Protein AF-A0A7X7BZB6-F1 (afdb_monomer_lite)

Secondary structure (DSSP, 8-state):
-PPPP--HHHHHHHHHHHHHHHT-S-EEEEEEEEEEEEETTEEEEEEEEE-TTSS-EEEEEEEEE-HHHHHHHHHHHHHHHSS---TT-EEEEEEEEEEETTTEEEEEEEEE-TTGGG-

Radius of gyration: 16.62 Å; chains: 1; bounding box: 35×35×52 Å

Sequence (119 aa):
MPDQQLSLSEYLETVQEIVKIAFGDPVWVKAEIRSLNTKSGHCYLELAEKEEGTDKVIASCKGTIWKSTAAKLLYKFQNESGMELSKDLNVLIKVKASFSPQYGFSVNIEDIDSSFTLG

Structure (mmCIF, N/CA/C/O backbone):
data_AF-A0A7X7BZB6-F1
#
_entry.id   AF-A0A7X7BZB6-F1
#
loop_
_atom_site.group_PDB
_atom_site.id
_atom_site.type_symbol
_atom_site.label_atom_id
_atom_site.label_alt_id
_atom_site.label_comp_id
_atom_site.label_asym_id
_atom_site.label_entity_id
_atom_site.label_seq_id
_atom_site.pdbx_PDB_ins_code
_atom_site.Cartn_x
_atom_site.Cartn_y
_atom_site.Cartn_z
_atom_site.occupancy
_atom_site.B_iso_or_equiv
_atom_site.auth_seq_id
_atom_site.auth_comp_id
_atom_site.auth_asym_id
_atom_site.auth_atom_id
_atom_site.pdbx_PDB_model_num
ATOM 1 N N . MET A 1 1 ? 14.436 -15.522 -35.146 1.00 57.75 1 MET A N 1
ATOM 2 C CA . MET A 1 1 ? 14.440 -14.235 -34.423 1.00 57.75 1 MET A CA 1
ATOM 3 C C . MET A 1 1 ? 15.536 -14.360 -33.379 1.00 57.75 1 MET A C 1
ATOM 5 O O . MET A 1 1 ? 15.490 -15.362 -32.678 1.00 57.75 1 MET A O 1
ATOM 9 N N . PRO A 1 2 ? 16.563 -13.497 -33.337 1.00 65.94 2 PRO A N 1
ATOM 10 C CA . PRO A 1 2 ? 17.486 -13.502 -32.203 1.00 65.94 2 PRO A CA 1
ATOM 11 C C . PRO A 1 2 ? 16.696 -13.224 -30.917 1.00 65.94 2 PRO A C 1
ATOM 13 O O . PRO A 1 2 ? 15.715 -12.478 -30.965 1.00 65.94 2 PRO A O 1
ATOM 16 N N . ASP A 1 3 ? 17.094 -13.837 -29.803 1.00 82.12 3 ASP A N 1
ATOM 17 C CA . ASP A 1 3 ? 16.468 -13.580 -28.506 1.00 82.12 3 ASP A CA 1
ATOM 18 C C . ASP A 1 3 ? 16.570 -12.086 -28.188 1.00 82.12 3 ASP A C 1
ATOM 20 O O . ASP A 1 3 ? 17.656 -11.498 -28.211 1.00 82.12 3 ASP A O 1
ATOM 24 N N . GLN A 1 4 ? 15.423 -11.454 -27.948 1.00 86.62 4 GLN A N 1
ATOM 25 C CA . GLN A 1 4 ? 15.361 -10.036 -27.629 1.00 86.62 4 GLN A CA 1
ATOM 26 C C . GLN A 1 4 ? 16.046 -9.792 -26.280 1.00 86.62 4 GLN A C 1
ATOM 28 O O . GLN A 1 4 ? 15.660 -10.370 -25.266 1.00 86.62 4 GLN A O 1
ATOM 33 N N . GLN A 1 5 ? 17.057 -8.924 -26.270 1.00 94.06 5 GLN A N 1
ATOM 34 C CA . GLN A 1 5 ? 17.736 -8.486 -25.053 1.00 94.06 5 GLN A CA 1
ATOM 35 C C . GLN A 1 5 ? 17.181 -7.124 -24.634 1.00 94.06 5 GLN A C 1
ATOM 37 O O . GLN A 1 5 ? 17.133 -6.205 -25.448 1.00 94.06 5 GLN A O 1
ATOM 42 N N . LEU A 1 6 ? 16.764 -7.012 -23.374 1.00 95.44 6 LEU A N 1
ATOM 43 C CA . LEU A 1 6 ? 16.294 -5.774 -22.753 1.00 95.44 6 LEU A CA 1
ATOM 44 C C . LEU A 1 6 ? 17.181 -5.450 -21.550 1.00 95.44 6 LEU A C 1
ATOM 46 O O . LEU A 1 6 ? 17.619 -6.348 -20.826 1.00 95.44 6 LEU A O 1
ATOM 50 N N . SER A 1 7 ? 17.408 -4.167 -21.303 1.00 97.19 7 SER A N 1
ATOM 51 C CA . SER A 1 7 ? 17.871 -3.695 -20.002 1.00 97.19 7 SER A CA 1
ATOM 52 C C . SER A 1 7 ? 16.802 -3.942 -18.930 1.00 97.19 7 SER A C 1
ATOM 54 O O . SER A 1 7 ? 15.606 -4.055 -19.214 1.00 97.19 7 SER A O 1
ATOM 56 N N . LEU A 1 8 ? 17.225 -3.994 -17.663 1.00 97.56 8 LEU A N 1
ATOM 57 C CA . LEU A 1 8 ? 16.296 -4.159 -16.542 1.00 97.56 8 LEU A CA 1
ATOM 58 C C . LEU A 1 8 ? 15.256 -3.028 -16.495 1.00 97.56 8 LEU A C 1
ATOM 60 O O . LEU A 1 8 ? 14.092 -3.291 -16.210 1.00 97.56 8 LEU A O 1
ATOM 64 N N . SER A 1 9 ? 15.655 -1.790 -16.798 1.00 98.25 9 SER A N 1
ATOM 65 C CA . SER A 1 9 ? 14.742 -0.644 -16.843 1.00 98.25 9 SER A CA 1
ATOM 66 C C . SER A 1 9 ? 13.672 -0.811 -17.914 1.00 98.25 9 SER A C 1
ATOM 68 O O . SER A 1 9 ? 12.503 -0.660 -17.588 1.00 98.25 9 SER A O 1
ATOM 70 N N . GLU A 1 10 ? 14.032 -1.218 -19.134 1.00 97.75 10 GLU A N 1
ATOM 71 C CA . GLU A 1 10 ? 13.057 -1.423 -20.219 1.00 97.75 10 GLU A CA 1
ATOM 72 C C . GLU A 1 10 ? 12.038 -2.515 -19.862 1.00 97.75 10 GLU A C 1
ATOM 74 O O . GLU A 1 10 ? 10.831 -2.362 -20.074 1.00 97.75 10 GLU A O 1
ATOM 79 N N . TYR A 1 11 ? 12.506 -3.614 -19.259 1.00 97.62 11 TYR A N 1
ATOM 80 C CA . TYR A 1 11 ? 11.616 -4.680 -18.806 1.00 97.62 11 TYR A CA 1
ATOM 81 C C . TYR A 1 11 ? 10.667 -4.197 -17.697 1.00 97.62 11 TYR A C 1
ATOM 83 O O . TYR A 1 11 ? 9.464 -4.448 -17.747 1.00 97.62 11 TYR A O 1
ATOM 91 N N . LEU A 1 12 ? 11.180 -3.474 -16.698 1.00 98.25 12 LEU A N 1
ATOM 92 C CA . LEU A 1 12 ? 10.377 -2.997 -15.570 1.00 98.25 12 LEU A CA 1
ATOM 93 C C . LEU A 1 12 ? 9.445 -1.830 -15.927 1.00 98.25 12 LEU A C 1
ATOM 95 O O . LEU A 1 12 ? 8.367 -1.728 -15.343 1.00 98.25 12 LEU A O 1
ATOM 99 N N . GLU A 1 13 ? 9.814 -0.981 -16.884 1.00 98.19 13 GLU A N 1
ATOM 100 C CA . GLU A 1 13 ? 8.931 0.036 -17.468 1.00 98.19 13 GLU A CA 1
ATOM 101 C C . GLU A 1 13 ? 7.748 -0.627 -18.179 1.00 98.19 13 GLU A C 1
ATOM 103 O O . GLU A 1 13 ? 6.601 -0.235 -17.964 1.00 98.19 13 GLU A O 1
ATOM 108 N N . THR A 1 14 ? 7.993 -1.721 -18.907 1.00 97.62 14 THR A N 1
ATOM 109 C CA . THR A 1 14 ? 6.917 -2.518 -19.517 1.00 97.62 14 THR A CA 1
ATOM 110 C C . THR A 1 14 ? 5.971 -3.090 -18.452 1.00 97.62 14 THR A C 1
ATOM 112 O O . THR A 1 14 ? 4.748 -3.005 -18.584 1.00 97.62 14 THR A O 1
ATOM 115 N N . VAL A 1 15 ? 6.506 -3.628 -17.347 1.00 98.00 15 VAL A N 1
ATOM 116 C CA . VAL A 1 15 ? 5.684 -4.101 -16.214 1.00 98.00 15 VAL A CA 1
ATOM 117 C C . VAL A 1 15 ? 4.864 -2.957 -15.614 1.00 98.00 15 VAL A C 1
ATOM 119 O O . VAL A 1 15 ? 3.677 -3.131 -15.329 1.00 98.00 15 VAL A O 1
ATOM 122 N N . GLN A 1 16 ? 5.465 -1.777 -15.445 1.00 98.06 16 GLN A N 1
ATOM 123 C CA . GLN A 1 16 ? 4.780 -0.598 -14.926 1.00 98.06 16 GLN A CA 1
ATOM 124 C C . GLN A 1 16 ? 3.591 -0.185 -15.801 1.00 98.06 16 GLN A C 1
ATOM 126 O O . GLN A 1 16 ? 2.512 0.101 -15.272 1.00 98.06 16 GLN A O 1
ATOM 131 N N . GLU A 1 17 ? 3.770 -0.159 -17.121 1.00 97.69 17 GLU A N 1
ATOM 132 C CA . GLU A 1 17 ? 2.704 0.170 -18.069 1.00 97.69 17 GLU A CA 1
ATOM 133 C C . GLU A 1 17 ? 1.553 -0.832 -17.996 1.00 97.69 17 GLU A C 1
ATOM 135 O O . GLU A 1 17 ? 0.395 -0.424 -17.888 1.00 97.69 17 GLU A O 1
ATOM 140 N N . ILE A 1 18 ? 1.861 -2.133 -17.966 1.00 97.81 18 ILE A N 1
ATOM 141 C CA . ILE A 1 18 ? 0.851 -3.192 -17.854 1.00 97.81 18 ILE A CA 1
ATOM 142 C C . ILE A 1 18 ? 0.053 -3.040 -16.560 1.00 97.81 18 ILE A C 1
ATOM 144 O O . ILE A 1 18 ? -1.176 -3.072 -16.596 1.00 97.81 18 ILE A O 1
ATOM 148 N N . VAL A 1 19 ? 0.723 -2.821 -15.423 1.00 97.38 19 VAL A N 1
ATOM 149 C CA . VAL A 1 19 ? 0.045 -2.607 -14.134 1.00 97.38 19 VAL A CA 1
ATOM 150 C C . VAL A 1 19 ? -0.872 -1.386 -14.206 1.00 97.38 19 VAL A C 1
ATOM 152 O O . VAL A 1 19 ? -2.022 -1.453 -13.778 1.00 97.38 19 VAL A O 1
ATOM 155 N N . LYS A 1 20 ? -0.400 -0.282 -14.792 1.00 95.25 20 LYS A N 1
ATOM 156 C CA . LYS A 1 20 ? -1.183 0.951 -14.929 1.00 95.25 20 LYS A CA 1
ATOM 157 C C . LYS A 1 20 ? -2.419 0.770 -15.815 1.00 95.25 20 LYS A C 1
ATOM 159 O O . LYS A 1 20 ? -3.459 1.344 -15.502 1.00 95.25 20 LYS A O 1
ATOM 164 N N . ILE A 1 21 ? -2.304 0.013 -16.906 1.00 96.12 21 ILE A N 1
ATOM 165 C CA . ILE A 1 21 ? -3.408 -0.254 -17.838 1.00 96.12 21 ILE A CA 1
ATOM 166 C C . ILE A 1 21 ? -4.419 -1.220 -17.211 1.00 96.12 21 ILE A C 1
ATOM 168 O O . ILE A 1 21 ? -5.618 -0.961 -17.255 1.00 96.12 21 ILE A O 1
ATOM 172 N N . ALA A 1 22 ? -3.947 -2.315 -16.611 1.00 96.88 22 ALA A N 1
ATOM 173 C CA . ALA A 1 22 ? -4.807 -3.369 -16.074 1.00 96.88 22 ALA A CA 1
ATOM 174 C C . ALA A 1 22 ? -5.503 -2.981 -14.758 1.00 96.88 22 ALA A C 1
ATOM 176 O O . ALA A 1 22 ? -6.609 -3.443 -14.492 1.00 96.88 22 ALA A O 1
ATOM 177 N N . PHE A 1 23 ? -4.877 -2.127 -13.943 1.00 95.19 23 PHE A N 1
ATOM 178 C CA . PHE A 1 23 ? -5.351 -1.758 -12.604 1.00 95.19 23 PHE A CA 1
ATOM 179 C C . PHE A 1 23 ? -5.534 -0.239 -12.463 1.00 95.19 23 PHE A C 1
ATOM 181 O O . PHE A 1 23 ? -5.121 0.382 -11.479 1.00 95.19 23 PHE A O 1
ATOM 188 N N . GLY A 1 24 ? -6.131 0.376 -13.488 1.00 90.38 24 GLY A N 1
ATOM 189 C CA . GLY A 1 24 ? -6.377 1.817 -13.537 1.00 90.38 24 GLY A CA 1
ATOM 190 C C . GLY A 1 24 ? -7.384 2.312 -12.493 1.00 90.38 24 GLY A C 1
ATOM 191 O O . GLY A 1 24 ? -7.245 3.442 -12.012 1.00 90.38 24 GLY A O 1
ATOM 192 N N . ASP A 1 25 ? -8.341 1.470 -12.106 1.00 96.12 25 ASP A N 1
ATOM 193 C CA . ASP A 1 25 ? -9.398 1.817 -11.160 1.00 96.12 25 ASP A CA 1
ATOM 194 C C . ASP A 1 25 ? -9.109 1.291 -9.746 1.00 96.12 25 ASP A C 1
ATOM 196 O O . ASP A 1 25 ? -8.650 0.156 -9.584 1.00 96.12 25 ASP A O 1
ATOM 200 N N . PRO A 1 26 ? -9.379 2.096 -8.704 1.00 97.56 26 PRO A N 1
ATOM 201 C CA . PRO A 1 26 ? -9.182 1.681 -7.325 1.00 97.56 26 PRO A CA 1
ATOM 202 C C . PRO A 1 26 ? -10.266 0.695 -6.862 1.00 97.56 26 PRO A C 1
ATOM 204 O O . PRO A 1 26 ? -11.458 0.903 -7.105 1.00 97.56 26 PRO A O 1
ATOM 207 N N . VAL A 1 27 ? -9.866 -0.330 -6.108 1.00 98.00 27 VAL A N 1
ATOM 208 C CA . VAL A 1 27 ? -10.738 -1.402 -5.594 1.00 98.00 27 VAL A CA 1
ATOM 209 C C . VAL A 1 27 ? -10.648 -1.519 -4.076 1.00 98.00 27 VAL A C 1
ATOM 211 O O . VAL A 1 27 ? -9.644 -1.148 -3.476 1.00 98.00 27 VAL A O 1
ATOM 214 N N . TRP A 1 28 ? -11.697 -2.031 -3.437 1.00 98.19 28 TRP A N 1
ATOM 215 C CA . TRP A 1 28 ? -11.692 -2.290 -1.997 1.00 98.19 28 TRP A CA 1
ATOM 216 C C . TRP A 1 28 ? -11.044 -3.640 -1.687 1.00 98.19 28 TRP A C 1
ATOM 218 O O . TRP A 1 28 ? -11.405 -4.646 -2.295 1.00 98.19 28 TRP A O 1
ATOM 228 N N . VAL A 1 29 ? -10.116 -3.665 -0.730 1.00 97.44 29 VAL A N 1
ATOM 229 C CA . VAL A 1 29 ? -9.422 -4.879 -0.276 1.00 97.44 29 VAL A CA 1
ATOM 230 C C . VAL A 1 29 ? -9.396 -4.956 1.246 1.00 97.44 29 VAL A C 1
ATOM 232 O O . VAL A 1 29 ? -9.305 -3.931 1.924 1.00 97.44 29 VAL A O 1
ATOM 235 N N . LYS A 1 30 ? -9.462 -6.179 1.777 1.00 97.19 30 LYS A N 1
ATOM 236 C CA . LYS A 1 30 ? -9.240 -6.455 3.199 1.00 97.19 30 LYS A CA 1
ATOM 237 C C . LYS A 1 30 ? -7.757 -6.720 3.432 1.00 97.19 30 LYS A C 1
ATOM 239 O O . LYS A 1 30 ? -7.143 -7.435 2.645 1.00 97.19 30 LYS A O 1
ATOM 244 N N . ALA A 1 31 ? -7.195 -6.154 4.493 1.00 97.62 31 ALA A N 1
ATOM 245 C CA . ALA A 1 31 ? -5.809 -6.395 4.884 1.00 97.62 31 ALA A CA 1
ATOM 246 C C . ALA A 1 31 ? -5.583 -6.115 6.376 1.00 97.62 31 ALA A C 1
ATOM 248 O O . ALA A 1 31 ? -6.288 -5.313 6.979 1.00 97.62 31 ALA A O 1
ATOM 249 N N . GLU A 1 32 ? -4.549 -6.722 6.944 1.00 96.94 32 GLU A N 1
ATOM 250 C CA . GLU A 1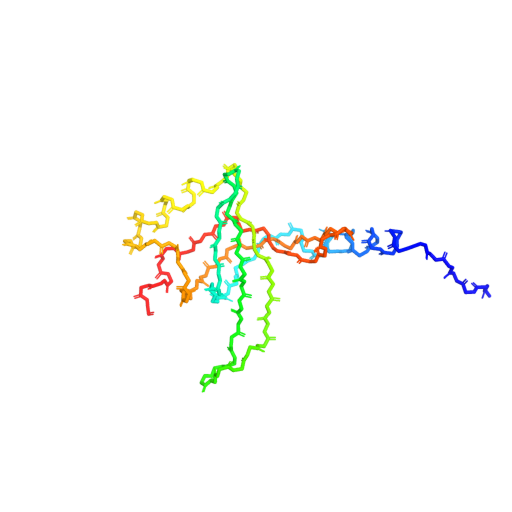 32 ? -3.964 -6.400 8.244 1.00 96.94 32 GLU A CA 1
ATOM 251 C C . GLU A 1 32 ? -2.811 -5.401 8.064 1.00 96.94 32 GLU A C 1
ATOM 253 O O . GLU A 1 32 ? -1.955 -5.568 7.188 1.00 96.94 32 GLU A O 1
ATOM 258 N N . ILE A 1 33 ? -2.742 -4.381 8.921 1.00 97.75 33 ILE A N 1
ATOM 259 C CA . ILE A 1 33 ? -1.609 -3.450 8.974 1.00 97.75 33 ILE A CA 1
ATOM 260 C C . ILE A 1 33 ? -0.494 -4.061 9.825 1.00 97.75 33 ILE A C 1
ATOM 262 O O . ILE A 1 33 ? -0.549 -4.034 11.050 1.00 97.75 33 ILE A O 1
ATOM 266 N N . ARG A 1 34 ? 0.582 -4.550 9.205 1.00 97.56 34 ARG A N 1
ATOM 267 C CA . ARG A 1 34 ? 1.740 -5.092 9.945 1.00 97.56 34 ARG A CA 1
ATOM 268 C C . ARG A 1 34 ? 2.646 -4.021 10.526 1.00 97.56 34 ARG A C 1
ATOM 270 O O . ARG A 1 34 ? 3.319 -4.239 11.533 1.00 97.56 34 ARG A O 1
ATOM 277 N N . SER A 1 35 ? 2.731 -2.885 9.849 1.00 97.81 35 SER A N 1
ATOM 278 C CA . SER A 1 35 ? 3.449 -1.711 10.331 1.00 97.81 35 SER A CA 1
ATOM 279 C C . SER A 1 35 ? 2.954 -0.473 9.606 1.00 97.81 35 SER A C 1
ATOM 281 O O . SER A 1 35 ? 2.455 -0.561 8.484 1.00 97.81 35 SER A O 1
ATOM 283 N N . LEU A 1 36 ? 3.125 0.675 10.246 1.00 97.00 36 LEU A N 1
ATOM 284 C CA . LEU A 1 36 ? 2.884 1.970 9.645 1.00 97.00 36 LEU A CA 1
ATOM 285 C C . LEU A 1 36 ? 3.924 2.975 10.136 1.00 97.00 36 LEU A C 1
ATOM 287 O O . LEU A 1 36 ? 4.389 2.895 11.273 1.00 97.00 36 LEU A O 1
ATOM 291 N N . ASN A 1 37 ? 4.289 3.919 9.278 1.00 96.75 37 ASN A N 1
ATOM 292 C CA . ASN A 1 37 ? 5.167 5.023 9.630 1.00 96.75 37 ASN A CA 1
ATOM 293 C C . ASN A 1 37 ? 4.849 6.263 8.795 1.00 96.75 37 ASN A C 1
ATOM 295 O O . ASN A 1 37 ? 4.614 6.176 7.589 1.00 96.75 37 ASN A O 1
ATOM 299 N N . THR A 1 38 ? 4.950 7.434 9.418 1.00 96.06 38 THR A N 1
ATOM 300 C CA . THR A 1 38 ? 4.760 8.712 8.733 1.00 96.06 38 THR A CA 1
ATOM 301 C C . THR A 1 38 ? 6.108 9.353 8.432 1.00 96.06 38 THR A C 1
ATOM 303 O O . THR A 1 38 ? 6.925 9.570 9.325 1.00 96.06 38 THR A O 1
ATOM 306 N N . LYS A 1 39 ? 6.354 9.701 7.166 1.00 95.88 39 LYS A N 1
ATOM 307 C CA . LYS A 1 39 ? 7.573 10.408 6.745 1.00 95.88 39 LYS A CA 1
ATOM 308 C C . LYS A 1 39 ? 7.244 11.465 5.703 1.00 95.88 39 LYS A C 1
ATOM 310 O O . LYS A 1 39 ? 6.584 11.185 4.706 1.00 95.88 39 LYS A O 1
ATOM 315 N N . SER A 1 40 ? 7.708 12.692 5.939 1.00 95.25 40 SER A N 1
ATOM 316 C CA . SER A 1 40 ? 7.461 13.853 5.067 1.00 95.25 40 SER A CA 1
ATOM 317 C C . SER A 1 40 ? 5.971 14.110 4.778 1.00 95.25 40 SER A C 1
ATOM 319 O O . SER A 1 40 ? 5.623 14.666 3.740 1.00 95.25 40 SER A O 1
ATOM 321 N N . GLY A 1 41 ? 5.086 13.706 5.696 1.00 93.88 41 GLY A N 1
ATOM 322 C CA . GLY A 1 41 ? 3.631 13.827 5.568 1.00 93.88 41 GLY A CA 1
ATOM 323 C C . GLY A 1 41 ? 2.940 12.689 4.807 1.00 93.88 41 GLY A C 1
ATOM 324 O O . GLY A 1 41 ? 1.719 12.688 4.747 1.00 93.88 41 GLY A O 1
ATOM 325 N N . HIS A 1 42 ? 3.679 11.725 4.255 1.00 97.00 42 HIS A N 1
ATOM 326 C CA . HIS A 1 42 ? 3.115 10.487 3.706 1.00 97.00 42 HIS A CA 1
ATOM 327 C C . HIS A 1 42 ? 2.988 9.445 4.814 1.00 97.00 42 HIS A C 1
ATOM 329 O O . HIS A 1 42 ? 3.871 9.373 5.671 1.00 97.00 42 HIS A O 1
ATOM 335 N N . CYS A 1 43 ? 1.948 8.618 4.760 1.00 97.62 43 CYS A N 1
ATOM 336 C CA . CYS A 1 43 ? 1.832 7.429 5.600 1.00 97.62 43 CYS A CA 1
ATOM 337 C C . CYS A 1 43 ? 2.226 6.207 4.768 1.00 97.62 43 CYS A C 1
ATOM 339 O O . CYS A 1 43 ? 1.627 5.954 3.724 1.00 97.62 43 CYS A O 1
ATOM 341 N N . TYR A 1 44 ? 3.241 5.475 5.209 1.00 98.00 44 TYR A N 1
ATOM 342 C CA . TYR A 1 44 ? 3.698 4.234 4.592 1.00 98.00 44 TYR A CA 1
ATOM 343 C C . TYR A 1 44 ? 3.253 3.066 5.456 1.00 98.00 44 TYR A C 1
ATOM 345 O O . TYR A 1 44 ? 3.425 3.118 6.671 1.00 98.00 44 TYR A O 1
ATOM 353 N N . LEU A 1 45 ? 2.699 2.031 4.831 1.00 98.19 45 LEU A N 1
ATOM 354 C CA . LEU A 1 45 ? 2.189 0.847 5.509 1.00 98.19 45 LEU A CA 1
ATOM 355 C C . LEU A 1 45 ? 2.822 -0.412 4.922 1.00 98.19 45 LEU A C 1
ATOM 357 O O . LEU A 1 45 ? 3.103 -0.471 3.727 1.00 98.19 45 LEU A O 1
ATOM 361 N N . GLU A 1 46 ? 2.979 -1.434 5.751 1.00 98.31 46 GLU A N 1
ATOM 362 C CA . GLU A 1 46 ? 3.146 -2.814 5.294 1.00 98.31 46 GLU A CA 1
ATOM 363 C C . GLU A 1 46 ? 1.831 -3.545 5.558 1.00 98.31 46 GLU A C 1
ATOM 365 O O . GLU A 1 46 ? 1.364 -3.587 6.698 1.00 98.31 46 GLU A O 1
ATOM 370 N N . LEU A 1 47 ? 1.232 -4.089 4.503 1.00 98.56 47 LEU A N 1
ATOM 371 C CA . LEU A 1 47 ? -0.046 -4.792 4.532 1.00 98.56 47 LEU A CA 1
ATOM 372 C C . LEU A 1 47 ? 0.187 -6.298 4.438 1.00 98.56 47 LEU A C 1
ATOM 374 O O . LEU A 1 47 ? 1.105 -6.742 3.743 1.00 98.56 47 LEU A O 1
ATOM 378 N N . ALA A 1 48 ? -0.665 -7.083 5.088 1.00 98.25 48 ALA A N 1
ATOM 379 C CA . ALA A 1 48 ? -0.687 -8.531 4.935 1.00 98.25 48 ALA A CA 1
ATOM 380 C C . ALA A 1 48 ? -2.098 -9.111 4.981 1.00 98.25 48 ALA A C 1
ATOM 382 O O . ALA A 1 48 ? -3.014 -8.517 5.531 1.00 98.25 48 ALA A O 1
ATOM 383 N N . GLU A 1 49 ? -2.244 -10.306 4.432 1.00 97.88 49 GLU A N 1
ATOM 384 C CA . GLU A 1 49 ? -3.415 -11.161 4.583 1.00 97.88 49 GLU A CA 1
ATOM 385 C C . GLU A 1 49 ? -2.951 -12.496 5.163 1.00 97.88 49 GLU A C 1
ATOM 387 O O . GLU A 1 49 ? -1.953 -13.062 4.699 1.00 97.88 49 GLU A O 1
ATOM 392 N N . LYS A 1 50 ? -3.654 -12.992 6.182 1.00 95.62 50 LYS A N 1
ATOM 393 C CA . LYS A 1 50 ? -3.425 -14.316 6.766 1.00 95.62 50 LYS A CA 1
ATOM 394 C C . LYS A 1 50 ? -4.513 -15.279 6.307 1.00 95.62 50 LYS A C 1
ATOM 396 O O . LYS A 1 50 ? -5.668 -14.891 6.167 1.00 95.62 50 LYS A O 1
ATOM 401 N N . GLU A 1 51 ? -4.135 -16.534 6.098 1.00 95.62 51 GLU A N 1
ATOM 402 C CA . GLU A 1 51 ? -5.082 -17.626 5.871 1.00 95.62 51 GLU A CA 1
ATOM 403 C C . GLU A 1 51 ? -5.953 -17.816 7.120 1.00 95.62 51 GLU A C 1
ATOM 405 O O . GLU A 1 51 ? -5.434 -17.906 8.236 1.00 95.62 51 GLU A O 1
ATOM 410 N N . GLU A 1 52 ? -7.275 -17.844 6.933 1.00 90.94 52 GLU A N 1
ATOM 411 C CA . GLU A 1 52 ? -8.258 -17.863 8.020 1.00 90.94 52 GLU A CA 1
ATOM 412 C C . GLU A 1 52 ? -7.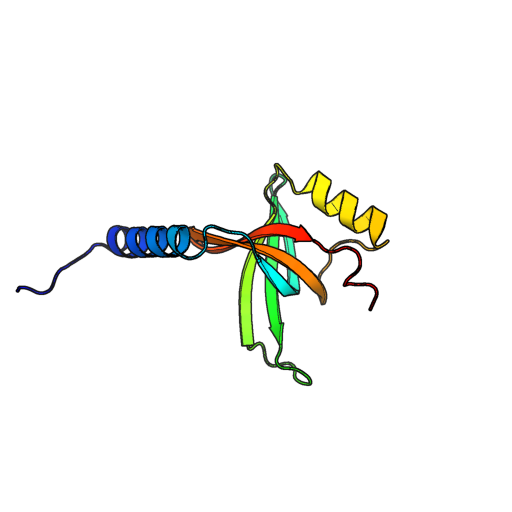985 -18.994 9.024 1.00 90.94 52 GLU A C 1
ATOM 414 O O . GLU A 1 52 ? -7.757 -20.145 8.654 1.00 90.94 52 GLU A O 1
ATOM 419 N N . GLY A 1 53 ? -7.992 -18.656 10.316 1.00 91.62 53 GLY A N 1
ATOM 420 C CA . GLY A 1 53 ? -7.712 -19.609 11.393 1.00 91.62 53 GLY A CA 1
ATOM 421 C C . GLY A 1 53 ? -6.233 -19.983 11.559 1.00 91.62 53 GLY A C 1
ATOM 422 O O . GLY A 1 53 ? -5.930 -20.869 12.357 1.00 91.62 53 GLY A O 1
ATOM 423 N N . THR A 1 54 ? -5.309 -19.327 10.848 1.00 94.38 54 THR A N 1
ATOM 424 C CA . THR A 1 54 ? -3.864 -19.587 10.943 1.00 94.38 54 THR A CA 1
ATOM 425 C C . THR A 1 54 ? -3.039 -18.294 11.009 1.00 94.38 54 THR A C 1
ATOM 427 O O . THR A 1 54 ? -3.502 -17.217 10.643 1.00 94.38 54 THR A O 1
ATOM 430 N N . ASP A 1 55 ? -1.768 -18.407 11.406 1.00 91.62 55 ASP A N 1
ATOM 431 C CA . ASP A 1 55 ? -0.797 -17.300 11.352 1.00 91.62 55 ASP A CA 1
ATOM 432 C C . ASP A 1 55 ? -0.052 -17.197 10.006 1.00 91.62 55 ASP A C 1
ATOM 434 O O . ASP A 1 55 ? 0.877 -16.395 9.843 1.00 91.62 55 ASP A O 1
ATOM 438 N N . LYS A 1 56 ? -0.421 -18.022 9.022 1.00 97.00 56 LYS A N 1
ATOM 439 C CA . LYS A 1 56 ? 0.264 -18.091 7.733 1.00 97.00 56 LYS A CA 1
ATOM 440 C C . LYS A 1 56 ? -0.130 -16.898 6.867 1.00 97.00 56 LYS A C 1
ATOM 442 O O . LYS A 1 56 ? -1.272 -16.778 6.437 1.00 97.00 56 LYS A O 1
ATOM 447 N N . VAL A 1 57 ? 0.844 -16.044 6.560 1.00 97.19 57 VAL A N 1
ATOM 448 C CA . VAL A 1 57 ? 0.671 -14.925 5.622 1.00 97.19 57 VAL A CA 1
ATOM 449 C C . VAL A 1 57 ? 0.609 -15.453 4.188 1.00 97.19 57 VAL A C 1
ATOM 451 O O . VAL A 1 57 ? 1.547 -16.110 3.738 1.00 97.19 57 VAL A O 1
ATOM 454 N N . ILE A 1 58 ? -0.478 -15.148 3.479 1.00 98.06 58 ILE A N 1
ATOM 455 C CA . ILE A 1 58 ? -0.726 -15.577 2.091 1.00 98.06 58 ILE A CA 1
ATOM 456 C C . ILE A 1 58 ? -0.569 -14.450 1.068 1.00 98.06 58 ILE A C 1
ATOM 458 O O . ILE A 1 58 ? -0.293 -14.726 -0.098 1.00 98.06 58 ILE A O 1
ATOM 462 N N . ALA A 1 59 ? -0.666 -13.191 1.497 1.00 98.25 59 ALA A N 1
ATOM 463 C CA . ALA A 1 59 ? -0.373 -12.028 0.667 1.00 98.25 59 ALA A CA 1
ATOM 464 C C . ALA A 1 59 ? 0.268 -10.911 1.500 1.00 98.25 59 ALA A C 1
ATOM 466 O O . ALA A 1 59 ? -0.004 -10.777 2.692 1.00 98.25 59 ALA A O 1
ATOM 467 N N . SER A 1 60 ? 1.124 -10.099 0.877 1.00 98.31 60 SER A N 1
ATOM 468 C CA . SER A 1 60 ? 1.704 -8.909 1.508 1.00 98.31 60 SER A CA 1
ATOM 469 C C . SER A 1 60 ? 2.179 -7.899 0.475 1.00 98.31 60 SER A C 1
ATOM 471 O O . SER A 1 60 ? 2.723 -8.287 -0.560 1.00 98.31 60 SER A O 1
ATOM 473 N N . CYS A 1 61 ? 2.030 -6.611 0.769 1.00 98.38 61 CYS A N 1
ATOM 474 C CA . CYS A 1 61 ? 2.590 -5.543 -0.053 1.00 98.38 61 CYS A CA 1
ATOM 475 C C . CYS A 1 61 ? 2.743 -4.243 0.740 1.00 98.38 61 CYS A C 1
ATOM 477 O O . CYS A 1 61 ? 2.170 -4.071 1.816 1.00 98.38 61 CYS A O 1
ATOM 479 N N . LYS A 1 62 ? 3.481 -3.298 0.160 1.00 98.31 62 LYS A N 1
ATOM 480 C CA . LYS A 1 62 ? 3.575 -1.932 0.673 1.00 98.31 62 LYS A CA 1
ATOM 481 C C . LYS A 1 62 ? 2.339 -1.126 0.302 1.00 98.31 62 LYS A C 1
ATOM 483 O O . LYS A 1 62 ? 1.916 -1.145 -0.851 1.00 98.31 62 LYS A O 1
ATOM 488 N N . GLY A 1 63 ? 1.834 -0.347 1.249 1.00 98.19 63 GLY A N 1
ATOM 489 C CA . GLY A 1 63 ? 0.800 0.663 1.059 1.00 98.19 63 GLY A CA 1
ATOM 490 C C . GLY A 1 63 ? 1.349 2.077 1.239 1.00 98.19 63 GLY A C 1
ATOM 491 O O . GLY A 1 63 ? 2.290 2.310 1.999 1.00 98.19 63 GLY A O 1
ATOM 492 N N . THR A 1 64 ? 0.777 3.055 0.544 1.00 98.38 64 THR A N 1
ATOM 493 C CA . THR A 1 64 ? 1.092 4.475 0.751 1.00 98.38 64 THR A CA 1
ATOM 494 C C . THR A 1 64 ? -0.176 5.312 0.729 1.00 98.38 64 THR A C 1
ATOM 496 O O . THR A 1 64 ? -0.925 5.282 -0.244 1.00 98.38 64 THR A O 1
ATOM 499 N N . ILE A 1 65 ? -0.390 6.111 1.773 1.00 98.19 65 ILE A N 1
ATOM 500 C CA . ILE A 1 65 ? -1.316 7.243 1.745 1.00 98.19 65 ILE A CA 1
ATOM 501 C C . ILE A 1 65 ? -0.480 8.494 1.472 1.00 98.19 65 ILE A C 1
ATOM 503 O O . ILE A 1 65 ? 0.380 8.885 2.271 1.00 98.19 65 ILE A O 1
ATOM 507 N N . TRP A 1 66 ? -0.701 9.117 0.318 1.00 97.94 66 TRP A N 1
ATOM 508 C CA . TRP A 1 66 ? 0.060 10.294 -0.091 1.00 97.94 66 TRP A CA 1
ATOM 509 C C . TRP A 1 66 ? -0.241 11.493 0.807 1.00 97.94 66 TRP A C 1
ATOM 511 O O . TRP A 1 66 ? -1.361 11.671 1.274 1.00 97.94 66 TRP A O 1
ATOM 521 N N . LYS A 1 67 ? 0.749 12.370 1.009 1.00 97.25 67 LYS A N 1
ATOM 522 C CA . LYS A 1 67 ? 0.619 13.585 1.830 1.00 97.25 67 LYS A CA 1
ATOM 523 C C . LYS A 1 67 ? -0.612 14.430 1.496 1.00 97.25 67 LYS A C 1
ATOM 525 O O . LYS A 1 67 ? -1.199 15.028 2.393 1.00 97.25 67 LYS A O 1
ATOM 530 N N . SER A 1 68 ? -0.994 14.484 0.221 1.00 96.19 68 SER A N 1
ATOM 531 C CA . SER A 1 68 ? -2.175 15.212 -0.249 1.00 96.19 68 SER A CA 1
ATOM 532 C C . SER A 1 68 ? -3.481 14.730 0.391 1.00 96.19 68 SER A C 1
ATOM 534 O O . SER A 1 68 ? -4.412 15.522 0.512 1.00 96.19 68 SER A O 1
ATOM 536 N N . THR A 1 69 ? -3.556 13.467 0.816 1.00 95.19 69 THR A N 1
ATOM 537 C CA . THR A 1 69 ? -4.763 12.850 1.383 1.00 95.19 69 THR A CA 1
ATOM 538 C C . THR A 1 69 ? -4.581 12.341 2.811 1.00 95.19 69 THR A C 1
ATOM 540 O O . THR A 1 69 ? -5.572 12.251 3.531 1.00 95.19 69 THR A O 1
ATOM 543 N N . ALA A 1 70 ? -3.349 12.078 3.261 1.00 96.62 70 ALA A N 1
ATOM 544 C CA . ALA A 1 70 ? -3.056 11.416 4.534 1.00 96.62 70 ALA A CA 1
ATOM 545 C C . ALA A 1 70 ? -3.728 12.072 5.743 1.00 96.62 70 ALA A C 1
ATOM 547 O O . ALA A 1 70 ? -4.466 11.405 6.460 1.00 96.62 70 ALA A O 1
ATOM 548 N N . ALA A 1 71 ? -3.542 13.379 5.942 1.00 94.38 71 ALA A N 1
ATOM 549 C CA . ALA A 1 71 ? -4.116 14.072 7.097 1.00 94.38 71 ALA A CA 1
ATOM 550 C C . ALA A 1 71 ? -5.652 13.990 7.119 1.00 94.38 71 ALA A C 1
ATOM 552 O O . ALA A 1 71 ? -6.241 13.676 8.149 1.00 94.38 71 ALA A O 1
ATOM 553 N N . LYS A 1 72 ? -6.298 14.221 5.969 1.00 95.69 72 LYS A N 1
ATOM 554 C CA . LYS A 1 72 ? -7.760 14.166 5.842 1.00 95.69 72 LYS A CA 1
ATOM 555 C C . LYS A 1 72 ? -8.289 12.753 6.084 1.00 95.69 72 LYS A C 1
ATOM 557 O O . LYS A 1 72 ? -9.283 12.593 6.783 1.00 95.69 72 LYS A O 1
ATOM 562 N N . LEU A 1 73 ? -7.642 11.753 5.490 1.00 96.50 73 LEU A N 1
ATOM 563 C CA . LEU A 1 73 ? -8.096 10.370 5.543 1.00 96.50 73 LEU A CA 1
ATOM 564 C C . LEU A 1 73 ? -7.956 9.781 6.949 1.00 96.50 73 LEU A C 1
ATOM 566 O O . LEU A 1 73 ? -8.904 9.194 7.460 1.00 96.50 73 LEU A O 1
ATOM 570 N N . LEU A 1 74 ? -6.809 10.008 7.597 1.00 95.44 74 LEU A N 1
ATOM 571 C CA . LEU A 1 74 ? -6.563 9.553 8.965 1.00 95.44 74 LEU A CA 1
ATOM 572 C C . LEU A 1 74 ? -7.490 10.252 9.968 1.00 95.44 74 LEU A C 1
ATOM 574 O O . LEU A 1 74 ? -8.059 9.588 10.827 1.00 95.44 74 LEU A O 1
ATOM 578 N N . TYR A 1 75 ? -7.702 11.566 9.820 1.00 95.69 75 TYR A N 1
ATOM 579 C CA . TYR A 1 75 ? -8.634 12.308 10.673 1.00 95.69 75 TYR A CA 1
ATOM 580 C C . TYR A 1 75 ? -10.077 11.812 10.522 1.00 95.69 75 TYR A C 1
ATOM 582 O O . TYR A 1 75 ? -10.751 11.584 11.522 1.00 95.69 75 TYR A O 1
ATOM 590 N N . LYS A 1 76 ? -10.544 11.609 9.280 1.00 95.75 76 LYS A N 1
ATOM 591 C CA . LYS A 1 76 ? -11.875 11.046 9.003 1.00 95.75 76 LYS A CA 1
ATOM 592 C C . LYS A 1 76 ? -12.035 9.684 9.681 1.00 95.75 76 LYS A C 1
ATOM 594 O O . LYS A 1 76 ? -12.990 9.500 10.428 1.00 95.75 76 LYS A O 1
ATOM 599 N N . PHE A 1 77 ? -11.081 8.775 9.464 1.00 95.88 77 PHE A N 1
ATOM 600 C CA . PHE A 1 77 ? -11.102 7.439 10.056 1.00 95.88 77 PHE A CA 1
ATOM 601 C C . PHE A 1 77 ? -11.181 7.498 11.584 1.00 95.88 77 PHE A C 1
ATOM 603 O O . PHE A 1 77 ? -12.049 6.863 12.176 1.00 95.88 77 PHE A O 1
ATOM 610 N N . GLN A 1 78 ? -10.329 8.304 12.222 1.00 95.38 78 GLN A N 1
ATOM 611 C CA . GLN A 1 78 ? -10.308 8.429 13.678 1.00 95.38 78 GLN A CA 1
ATOM 612 C C . GLN A 1 78 ? -11.596 9.031 14.237 1.00 95.38 78 GLN A C 1
ATOM 614 O O . GLN A 1 78 ? -12.116 8.552 15.240 1.00 95.38 78 GLN A O 1
ATOM 619 N N . ASN A 1 79 ? -12.130 10.060 13.583 1.00 95.75 79 ASN A N 1
ATOM 620 C CA . ASN A 1 79 ? -13.344 10.729 14.033 1.00 95.75 79 ASN A CA 1
ATOM 621 C C . ASN A 1 79 ? -14.597 9.848 13.883 1.00 95.75 79 ASN A C 1
ATOM 623 O O . ASN A 1 79 ? -15.510 9.950 14.695 1.00 95.75 79 ASN A O 1
ATOM 627 N N . GLU A 1 80 ? -14.656 9.003 12.852 1.00 95.06 80 GLU A N 1
ATOM 628 C CA . GLU A 1 80 ? -15.809 8.133 12.581 1.00 95.06 80 GLU A CA 1
ATOM 629 C C . GLU A 1 80 ? -15.738 6.791 13.325 1.00 95.06 80 GLU A C 1
ATOM 631 O O . GLU A 1 80 ? -16.759 6.324 13.823 1.00 95.06 80 GLU A O 1
ATOM 636 N N . SER A 1 81 ? -14.555 6.172 13.416 1.00 92.56 81 SER A N 1
ATOM 637 C CA . SER A 1 81 ? -14.371 4.865 14.074 1.00 92.56 81 SER A CA 1
ATOM 638 C C . SER A 1 81 ? -14.060 4.968 15.572 1.00 92.56 81 SER A C 1
ATOM 640 O O . SER A 1 81 ? -14.195 3.987 16.299 1.00 92.56 81 SER A O 1
ATOM 642 N N . GLY A 1 82 ? -13.598 6.135 16.039 1.00 93.00 82 GLY A N 1
ATOM 643 C CA . GLY A 1 82 ? -13.060 6.321 17.389 1.00 93.00 82 GLY A CA 1
ATOM 644 C C . GLY A 1 82 ? -11.665 5.718 17.603 1.00 93.00 82 GLY A C 1
ATOM 645 O O . GLY A 1 82 ? -11.156 5.763 18.722 1.00 93.00 82 GLY A O 1
ATOM 646 N N . MET A 1 83 ? -11.037 5.162 16.561 1.00 91.38 83 MET A N 1
ATOM 647 C CA . MET A 1 83 ? -9.741 4.485 16.637 1.00 91.38 83 MET A CA 1
ATOM 648 C C . MET A 1 83 ? -8.690 5.149 15.756 1.00 91.38 83 MET A C 1
ATOM 650 O O . MET A 1 83 ? -8.968 5.635 14.664 1.00 91.38 83 MET A O 1
ATOM 654 N N . GLU A 1 84 ? -7.440 5.123 16.204 1.00 93.50 84 GLU A N 1
ATOM 655 C CA . GLU A 1 84 ? -6.316 5.489 15.350 1.00 93.50 84 GLU A CA 1
ATOM 656 C C . GLU A 1 84 ? -5.908 4.312 14.470 1.00 93.50 84 GLU A C 1
ATOM 658 O O . GLU A 1 84 ? -5.848 3.159 14.912 1.00 93.50 84 GLU A O 1
ATOM 663 N N . LEU A 1 85 ? -5.579 4.617 13.214 1.00 94.06 85 LEU A N 1
ATOM 664 C CA . LEU A 1 85 ? -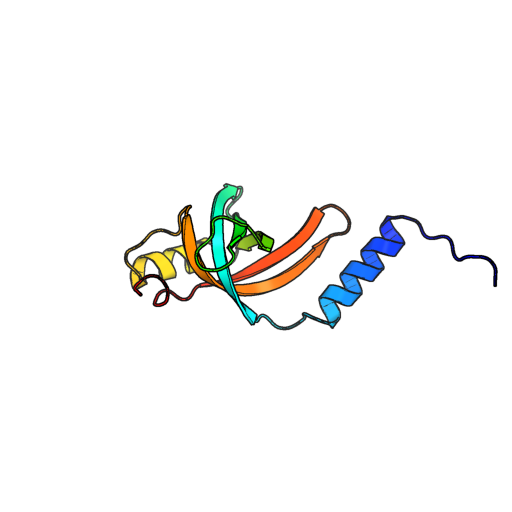4.977 3.637 12.324 1.00 94.06 85 LEU A CA 1
ATOM 665 C C . LEU A 1 85 ? -3.656 3.174 12.947 1.00 94.06 85 LEU A C 1
ATOM 667 O O . LEU A 1 85 ? -2.766 3.985 13.198 1.00 94.06 85 LEU A O 1
ATOM 671 N N . SER A 1 86 ? -3.537 1.881 13.222 1.00 95.06 86 SER A N 1
ATOM 672 C CA . SER A 1 86 ? -2.437 1.334 14.011 1.00 95.06 86 SER A CA 1
ATOM 673 C C . SER A 1 86 ? -2.056 -0.067 13.539 1.00 95.06 86 SER A C 1
ATOM 675 O O . SER A 1 86 ? -2.711 -0.662 12.682 1.00 95.06 86 SER A O 1
ATOM 677 N N . LYS A 1 87 ? -0.927 -0.562 14.049 1.00 96.25 87 LYS A N 1
ATOM 678 C CA . LYS A 1 87 ? -0.451 -1.916 13.779 1.00 96.25 87 LYS A CA 1
ATOM 679 C C . LYS A 1 87 ? -1.459 -2.948 14.313 1.00 96.25 87 LYS A C 1
ATOM 681 O O . LYS A 1 87 ? -2.107 -2.706 15.322 1.00 96.25 87 LYS A O 1
ATOM 686 N N . ASP A 1 88 ? -1.530 -4.092 13.639 1.00 93.56 88 ASP A N 1
ATOM 687 C CA . ASP A 1 88 ? -2.375 -5.255 13.933 1.00 93.56 88 ASP A CA 1
ATOM 688 C C . ASP A 1 88 ? -3.881 -5.008 13.694 1.00 93.56 88 ASP A C 1
ATOM 690 O O . ASP A 1 88 ? -4.709 -5.882 13.944 1.00 93.56 88 ASP A O 1
ATOM 694 N N . LEU A 1 89 ? -4.247 -3.847 13.135 1.00 94.69 89 LEU A N 1
ATOM 695 C CA . LEU A 1 89 ? -5.619 -3.537 12.748 1.00 94.69 89 LEU A CA 1
ATOM 696 C C . LEU A 1 89 ? -5.972 -4.188 11.403 1.00 94.69 89 LEU A C 1
ATOM 698 O O . LEU A 1 89 ? -5.269 -3.997 10.406 1.00 94.69 89 LEU A O 1
ATOM 702 N N . ASN A 1 90 ? -7.094 -4.908 11.368 1.00 94.81 90 ASN A N 1
ATOM 703 C CA . ASN A 1 90 ? -7.726 -5.347 10.126 1.00 94.81 90 ASN A CA 1
ATOM 704 C C . ASN A 1 90 ? -8.536 -4.198 9.537 1.00 94.81 90 ASN A C 1
ATOM 706 O O . ASN A 1 90 ? -9.362 -3.609 10.223 1.00 94.81 90 ASN A O 1
ATOM 710 N N . VAL A 1 91 ? -8.318 -3.890 8.265 1.00 96.06 91 VAL A N 1
ATOM 711 C CA . VAL A 1 91 ? -8.915 -2.743 7.584 1.00 96.06 91 VAL A CA 1
ATOM 712 C C . VAL A 1 91 ? -9.523 -3.148 6.250 1.00 96.06 91 VAL A C 1
ATOM 714 O O . VAL A 1 91 ? -9.046 -4.066 5.579 1.00 96.06 91 VAL A O 1
ATOM 717 N N . LEU A 1 92 ? -10.557 -2.415 5.847 1.00 97.62 92 LEU A N 1
ATOM 718 C CA . LEU A 1 92 ? -11.075 -2.411 4.487 1.00 97.62 92 LEU A CA 1
ATOM 719 C C . LEU A 1 92 ? -10.651 -1.091 3.842 1.00 97.62 92 LEU A C 1
ATOM 721 O O . LEU A 1 92 ? -11.054 -0.013 4.279 1.00 97.62 92 LEU A O 1
ATOM 725 N N . ILE A 1 93 ? -9.783 -1.175 2.838 1.00 97.88 93 ILE A N 1
ATOM 726 C CA . ILE A 1 93 ? -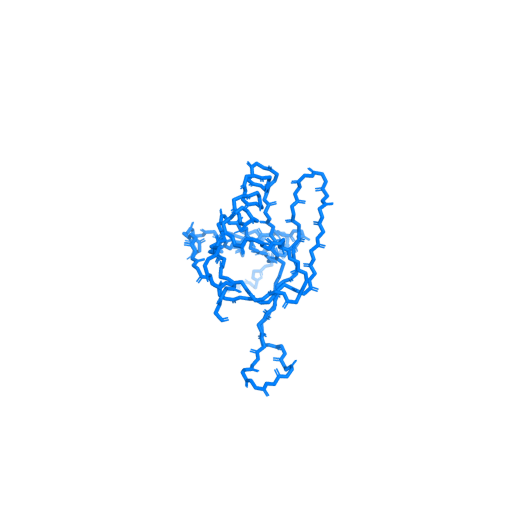9.121 -0.016 2.230 1.00 97.88 93 ILE A CA 1
ATOM 727 C C . ILE A 1 93 ? -9.346 0.019 0.728 1.00 97.88 93 ILE A C 1
ATOM 729 O O . ILE A 1 93 ? -9.328 -1.015 0.060 1.00 97.88 93 ILE A O 1
ATOM 733 N N . LYS A 1 94 ? -9.546 1.221 0.188 1.00 98.38 94 LYS A N 1
ATOM 734 C CA . LYS A 1 94 ? -9.669 1.438 -1.250 1.00 98.38 94 LYS A CA 1
ATOM 735 C C . LYS A 1 94 ? -8.288 1.702 -1.828 1.00 98.38 94 LYS A C 1
ATO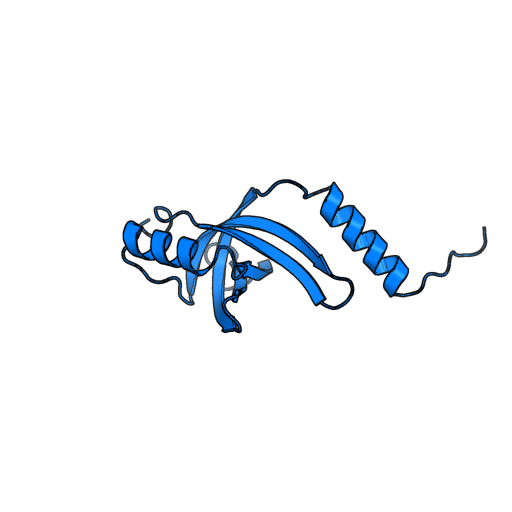M 737 O O . LYS A 1 94 ? -7.651 2.695 -1.474 1.00 98.38 94 LYS A O 1
ATOM 742 N N . VAL A 1 95 ? -7.825 0.811 -2.694 1.00 98.31 95 VAL A N 1
ATOM 743 C CA . VAL A 1 95 ? -6.446 0.783 -3.173 1.00 98.31 95 VAL A CA 1
ATOM 744 C C . VAL A 1 95 ? -6.349 0.832 -4.684 1.00 98.31 95 VAL A C 1
ATOM 746 O O . VAL A 1 95 ? -7.143 0.220 -5.392 1.00 98.31 95 VAL A O 1
ATOM 749 N N . LYS A 1 96 ? -5.317 1.511 -5.175 1.00 98.12 96 LYS A N 1
ATOM 750 C CA . LYS A 1 96 ? -4.905 1.499 -6.577 1.00 98.12 96 LYS A CA 1
ATOM 751 C C . LYS A 1 96 ? -3.511 0.901 -6.699 1.00 98.12 96 LYS A C 1
ATOM 753 O O . LYS A 1 96 ? -2.602 1.316 -5.978 1.00 98.12 96 LYS A O 1
ATOM 758 N N . ALA A 1 97 ? -3.336 -0.056 -7.607 1.00 98.06 97 ALA A N 1
ATOM 759 C CA . ALA A 1 97 ? -2.037 -0.674 -7.840 1.00 98.06 97 ALA A CA 1
ATOM 760 C C . ALA A 1 97 ? -1.025 0.353 -8.365 1.00 98.06 97 ALA A C 1
ATOM 762 O O . ALA A 1 97 ? -1.346 1.229 -9.170 1.00 98.06 97 ALA A O 1
ATOM 763 N N . SER A 1 98 ? 0.215 0.230 -7.907 1.00 97.12 98 SER A N 1
ATOM 764 C CA . SER A 1 98 ? 1.327 1.068 -8.325 1.00 97.12 98 SER A CA 1
ATOM 765 C C . SER A 1 98 ? 2.566 0.203 -8.498 1.00 97.12 98 SER A C 1
ATOM 767 O O . SER A 1 98 ? 2.851 -0.682 -7.696 1.00 97.12 98 SER A O 1
ATOM 769 N N . PHE A 1 99 ? 3.330 0.464 -9.550 1.00 98.12 99 PHE A N 1
ATOM 770 C CA . PHE A 1 99 ? 4.611 -0.189 -9.770 1.00 98.12 99 PHE A CA 1
ATOM 771 C C . PHE A 1 99 ? 5.654 0.864 -10.120 1.00 98.12 99 PHE A C 1
ATOM 773 O O . PHE A 1 99 ? 5.393 1.774 -10.906 1.00 98.12 99 PHE A O 1
ATOM 780 N N . SER A 1 100 ? 6.831 0.748 -9.516 1.00 97.19 100 SER A N 1
ATOM 781 C CA . SER A 1 100 ? 7.997 1.566 -9.826 1.00 97.19 100 SER A CA 1
ATOM 782 C C . SER A 1 100 ? 9.141 0.653 -10.258 1.00 97.19 100 SER A C 1
ATOM 784 O O . SER A 1 100 ? 9.448 -0.284 -9.522 1.00 97.19 100 SER A O 1
ATOM 786 N N . PRO A 1 101 ? 9.845 0.949 -11.364 1.00 97.81 101 PRO A N 1
ATOM 787 C CA . PRO A 1 101 ? 11.050 0.211 -11.732 1.00 97.81 101 PRO A CA 1
ATOM 788 C C . PRO A 1 101 ? 12.114 0.183 -10.626 1.00 97.81 101 PRO A C 1
ATOM 790 O O . PRO A 1 101 ? 12.843 -0.792 -10.490 1.00 97.81 101 PRO A O 1
ATOM 793 N N . GLN A 1 102 ? 12.187 1.228 -9.795 1.00 97.62 102 GLN A N 1
ATOM 794 C CA . GLN A 1 102 ? 13.173 1.316 -8.718 1.00 97.62 102 GLN A CA 1
ATOM 795 C C . GLN A 1 102 ? 12.711 0.651 -7.414 1.00 97.62 102 GLN A C 1
ATOM 797 O O . GLN A 1 102 ? 13.534 0.104 -6.683 1.00 97.62 102 GLN A O 1
ATOM 802 N N . TYR A 1 103 ? 11.417 0.732 -7.094 1.00 95.25 103 TYR A N 1
ATOM 803 C CA . TYR A 1 103 ? 10.899 0.348 -5.772 1.00 95.25 103 TYR A CA 1
ATOM 804 C C . TYR A 1 103 ? 9.988 -0.885 -5.777 1.00 95.25 103 TYR A C 1
ATOM 806 O O . TYR A 1 103 ? 9.642 -1.384 -4.705 1.00 95.25 103 TYR A O 1
ATOM 814 N N . GLY A 1 104 ? 9.628 -1.393 -6.956 1.00 97.44 104 GLY A N 1
ATOM 815 C CA . GLY A 1 104 ? 8.745 -2.539 -7.134 1.00 97.44 104 GLY A CA 1
ATOM 816 C C . GLY A 1 104 ? 7.263 -2.200 -6.969 1.00 97.44 104 GLY A C 1
ATOM 817 O O . GLY A 1 104 ? 6.836 -1.059 -7.167 1.00 97.44 104 GLY A O 1
ATOM 818 N N . PHE A 1 105 ? 6.477 -3.227 -6.639 1.00 97.88 105 PHE A N 1
ATOM 819 C CA . PHE A 1 105 ? 5.027 -3.144 -6.474 1.00 97.88 105 PHE A CA 1
ATOM 820 C C . PHE A 1 105 ? 4.626 -2.546 -5.119 1.00 97.88 105 PHE A C 1
ATOM 822 O O . PHE A 1 105 ? 5.186 -2.883 -4.074 1.00 97.88 105 PHE A O 1
ATOM 829 N N . SER A 1 106 ? 3.599 -1.706 -5.142 1.00 98.19 106 SER A N 1
ATOM 830 C CA . SER A 1 106 ? 2.909 -1.181 -3.970 1.00 98.19 106 SER A CA 1
ATOM 831 C C . SER A 1 106 ? 1.455 -0.861 -4.310 1.00 98.19 106 SER A C 1
ATOM 833 O O . SER A 1 106 ? 1.011 -0.974 -5.454 1.00 98.19 106 SER A O 1
ATOM 835 N N . VAL A 1 107 ? 0.706 -0.412 -3.310 1.00 98.50 107 VAL A N 1
ATOM 836 C CA . VAL A 1 107 ? -0.621 0.158 -3.504 1.00 98.50 107 VAL A CA 1
ATOM 837 C C . VAL A 1 107 ? -0.710 1.570 -2.943 1.00 98.50 107 VAL A C 1
ATOM 839 O O . VAL A 1 107 ? -0.168 1.883 -1.883 1.00 98.50 107 VAL A O 1
ATOM 842 N N . ASN A 1 108 ? -1.432 2.428 -3.652 1.00 98.12 108 ASN A N 1
ATOM 843 C CA . ASN A 1 108 ? -1.839 3.733 -3.156 1.00 98.12 108 ASN A CA 1
ATOM 844 C C . ASN A 1 108 ? -3.190 3.582 -2.467 1.00 98.12 108 ASN A C 1
ATOM 846 O O . ASN A 1 108 ? -4.134 3.095 -3.083 1.00 98.12 108 ASN A O 1
ATOM 850 N N . ILE A 1 109 ? -3.275 3.991 -1.207 1.00 98.31 109 ILE A N 1
ATOM 851 C CA . ILE A 1 109 ? -4.503 3.941 -0.417 1.00 98.31 109 ILE A CA 1
ATOM 852 C C . ILE A 1 109 ? -5.219 5.283 -0.574 1.00 98.31 109 ILE A C 1
ATOM 854 O O . ILE A 1 109 ? -4.669 6.338 -0.245 1.00 98.31 109 ILE A O 1
ATOM 858 N N . GLU A 1 110 ? -6.439 5.234 -1.098 1.00 97.38 110 GLU A N 1
ATOM 859 C CA . GLU A 1 110 ? -7.253 6.410 -1.416 1.00 97.38 110 GLU A CA 1
ATOM 860 C C . GLU A 1 110 ? -8.397 6.628 -0.419 1.00 97.38 110 GLU A C 1
ATOM 862 O O . GLU A 1 110 ? -8.789 7.773 -0.196 1.00 97.38 110 GLU A O 1
ATOM 867 N N . ASP A 1 111 ? -8.905 5.559 0.203 1.00 97.38 111 ASP A N 1
ATOM 868 C CA . ASP A 1 111 ? -9.943 5.628 1.238 1.00 97.38 111 ASP A CA 1
ATOM 869 C C . ASP A 1 111 ? -9.823 4.457 2.232 1.00 97.38 111 ASP A C 1
ATOM 871 O O . ASP A 1 111 ? -9.175 3.446 1.944 1.00 97.38 111 ASP A O 1
ATOM 875 N N . ILE A 1 112 ? -10.449 4.602 3.398 1.00 96.94 112 ILE A N 1
ATOM 876 C CA . ILE A 1 112 ? -10.509 3.606 4.475 1.00 96.94 112 ILE A CA 1
ATOM 877 C C . ILE A 1 112 ? -11.958 3.562 4.957 1.00 96.94 112 ILE A C 1
ATOM 879 O O . ILE A 1 112 ? -12.552 4.608 5.226 1.00 96.94 112 ILE A O 1
ATOM 883 N N . ASP A 1 113 ? -12.528 2.366 5.056 1.00 96.25 113 ASP A N 1
ATOM 884 C CA . ASP A 1 113 ? -13.861 2.178 5.619 1.00 96.25 113 ASP A CA 1
ATOM 885 C C . ASP A 1 113 ? -13.790 2.210 7.153 1.00 96.25 113 ASP A C 1
ATOM 887 O O . ASP A 1 113 ? -13.296 1.278 7.792 1.00 96.25 113 ASP A O 1
ATOM 891 N N . SER A 1 114 ? -14.293 3.295 7.744 1.00 92.31 114 SER A N 1
ATOM 892 C CA . SER A 1 114 ? -14.329 3.516 9.195 1.00 92.31 114 SER A CA 1
ATOM 893 C C . SER A 1 114 ? -15.287 2.576 9.943 1.00 92.31 114 SER A C 1
ATOM 895 O O . SER A 1 114 ? -15.206 2.475 11.164 1.00 92.31 114 SER A O 1
ATOM 897 N N . SER A 1 115 ? -16.209 1.906 9.242 1.00 88.81 115 SER A N 1
ATOM 898 C CA . SER A 1 115 ? -17.198 1.003 9.847 1.00 88.81 115 SER A CA 1
ATOM 899 C C . SER A 1 115 ? -16.709 -0.442 9.953 1.00 88.81 115 SER A C 1
ATOM 901 O O . SER A 1 115 ? -17.177 -1.188 10.810 1.00 88.81 115 SER A O 1
ATOM 903 N N . PHE A 1 116 ? -15.734 -0.832 9.125 1.00 84.88 116 PHE A N 1
ATOM 904 C CA . PHE A 1 116 ? -15.238 -2.208 9.055 1.00 84.88 116 PHE A CA 1
ATOM 905 C C . PHE A 1 116 ? -14.533 -2.664 10.337 1.00 84.88 116 PHE A C 1
ATOM 907 O O . PHE A 1 116 ? -14.581 -3.835 10.693 1.00 84.88 116 PHE A O 1
ATOM 914 N N . THR A 1 117 ? -13.891 -1.742 11.049 1.00 63.56 117 THR A N 1
ATOM 915 C CA . THR A 1 117 ? -13.089 -2.047 12.240 1.00 63.56 117 THR A CA 1
ATOM 916 C C . THR A 1 117 ? -13.920 -2.221 13.515 1.00 63.56 117 THR A C 1
ATOM 918 O O . THR A 1 117 ? -13.364 -2.506 14.568 1.00 63.56 117 THR A O 1
ATOM 921 N N . LEU A 1 118 ? -15.238 -2.009 13.436 1.00 57.12 118 LEU A N 1
ATOM 922 C CA . LEU A 1 118 ? -16.183 -2.116 14.553 1.00 57.12 118 LEU A CA 1
ATOM 923 C C . LEU A 1 118 ? -16.932 -3.466 14.579 1.00 57.12 118 LEU A C 1
ATOM 925 O O . LEU A 1 118 ? -17.888 -3.607 15.344 1.00 57.12 118 LEU A O 1
ATOM 929 N N . GLY A 1 119 ? -16.525 -4.426 13.738 1.00 43.88 119 GLY A N 1
ATOM 930 C CA . GLY A 1 119 ? -17.113 -5.767 13.613 1.00 43.88 119 GLY A CA 1
ATOM 931 C C . GLY A 1 119 ? -16.225 -6.875 14.153 1.00 43.88 119 GLY A C 1
ATOM 932 O O . GLY A 1 119 ? -15.007 -6.836 13.871 1.00 43.88 119 GLY A O 1
#

pLDDT: mean 94.54, std 8.33, range [43.88, 98.56]

Foldseek 3Di:
DPPDDDDLLVVQVVVQVCLCVVQVFWDKDKWFFQFWDADPQKIKTKTFDADPPDPHTPDIFIEIADNVCRVVQQVVLCVLQVDGDGHR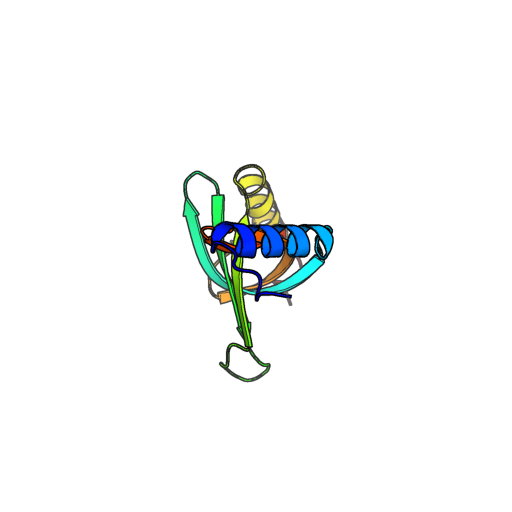QIWTFTWTWGADSVPGTHIYTDHTDSVVRVD